Protein AF-H3C361-F1 (afdb_monomer_lite)

Organism: Tetraodon nigroviridis (NCBI:txid99883)

InterPro domains:
  IPR000953 Chromo/chromo shadow domain [PS50013] (1-47)
  IPR000953 Chromo/chromo shadow domain [SM00298] (1-40)
  IPR016197 Chromo-like domain superfamily [SSF54160] (2-41)
  IPR023780 Chromo domain [PF00385] (3-38)
  IPR043000 Chromobox protein homolog 7 [PTHR47277] (1-88)

Radius of gyration: 27.48 Å; chains: 1; bounding box: 65×66×41 Å

pLDDT: mean 75.05, std 14.27, range [53.53, 95.06]

Sequence (92 aa):
QGNVEYLLKWKGWPPKYSTWEREEHILDQRLVQAYEEKEQRDRAVGHRRRGSRAKRLLQNTVYTMDLRRAHKAPETPQPRRRLSLSRSPLSE

Secondary structure (DSSP, 8-state):
-PPPEEEE--TTS-GGG-EEEEGGG-S-HHHHHHHHHHHHHHHHHHHHHTTTHHHHHHHHHHHHHHHHHHT----------------PPPP-

Structure (mmCIF, N/CA/C/O backbone):
data_AF-H3C361-F1
#
_entry.id   AF-H3C361-F1
#
loop_
_atom_site.group_PDB
_atom_site.id
_atom_site.type_symbol
_atom_site.label_atom_id
_atom_site.label_alt_id
_atom_site.label_comp_id
_atom_site.label_asym_id
_atom_site.label_entity_id
_atom_site.label_seq_id
_atom_site.pdbx_PDB_ins_code
_atom_site.Cartn_x
_atom_site.Cartn_y
_atom_site.Cartn_z
_atom_site.occupancy
_atom_site.B_iso_or_equiv
_atom_site.auth_seq_id
_atom_site.auth_comp_id
_atom_site.auth_asym_id
_atom_site.auth_atom_id
_atom_site.pdbx_PDB_model_num
ATOM 1 N N . GLN A 1 1 ? -2.922 22.456 8.034 1.00 54.75 1 GLN A N 1
ATOM 2 C CA . GLN A 1 1 ? -3.491 21.189 7.536 1.00 54.75 1 GLN A CA 1
ATOM 3 C C . GLN A 1 1 ? -2.345 20.196 7.468 1.00 54.75 1 GLN A C 1
ATOM 5 O O . GLN A 1 1 ? -1.281 20.576 6.999 1.00 54.75 1 GLN A O 1
ATOM 10 N N . GLY A 1 2 ? -2.488 19.018 8.077 1.00 71.38 2 GLY A N 1
ATOM 11 C CA . GLY A 1 2 ? -1.451 17.989 8.002 1.00 71.38 2 GLY A CA 1
ATOM 12 C C . GLY A 1 2 ? -1.528 17.332 6.633 1.00 71.38 2 GLY A C 1
ATOM 13 O O . GLY A 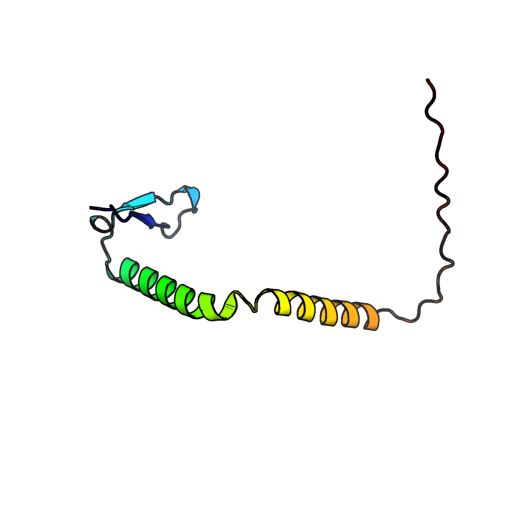1 2 ? -2.588 16.827 6.281 1.00 71.38 2 GLY A O 1
ATOM 14 N N . ASN A 1 3 ? -0.449 17.388 5.858 1.00 79.50 3 ASN A N 1
ATOM 15 C CA . ASN A 1 3 ? -0.413 16.749 4.549 1.00 79.50 3 ASN A CA 1
ATOM 16 C C . ASN A 1 3 ? -0.238 15.244 4.757 1.00 79.50 3 ASN A C 1
ATOM 18 O O . ASN A 1 3 ? 0.726 14.823 5.398 1.00 79.50 3 ASN A O 1
ATOM 22 N N . VAL A 1 4 ? -1.180 14.452 4.249 1.00 86.56 4 VAL A N 1
ATOM 23 C CA . VAL A 1 4 ? -1.065 12.994 4.234 1.00 86.56 4 VAL A CA 1
ATOM 24 C C . VAL A 1 4 ? -0.366 12.585 2.943 1.00 86.56 4 VAL A C 1
ATOM 26 O O . VAL A 1 4 ? -0.737 13.012 1.847 1.00 86.56 4 VAL A O 1
ATOM 29 N N . GLU A 1 5 ? 0.670 11.769 3.090 1.00 91.50 5 GLU A N 1
ATOM 30 C CA . GLU A 1 5 ? 1.475 11.250 1.992 1.00 91.50 5 GLU A CA 1
ATOM 31 C C . GLU A 1 5 ? 1.510 9.725 2.081 1.00 91.50 5 GLU A C 1
ATOM 33 O O . GLU A 1 5 ? 1.646 9.149 3.165 1.00 91.50 5 GLU A O 1
ATOM 38 N N . TYR A 1 6 ? 1.404 9.066 0.932 1.00 90.75 6 TYR A N 1
ATOM 39 C CA . TYR A 1 6 ? 1.441 7.616 0.814 1.00 90.75 6 TYR A CA 1
ATOM 40 C C . TYR A 1 6 ? 2.649 7.201 -0.020 1.00 90.75 6 TYR A C 1
ATOM 4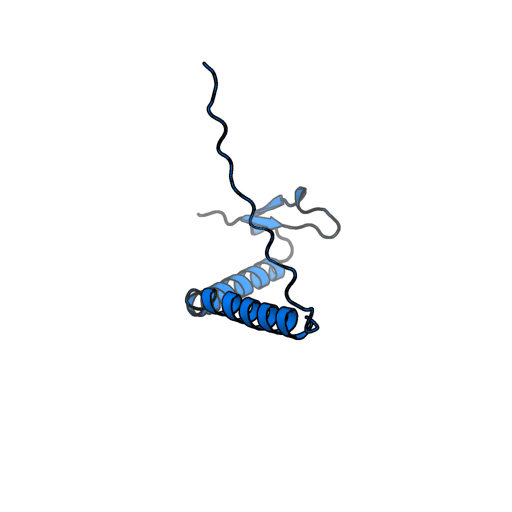2 O O . TYR A 1 6 ? 2.965 7.801 -1.047 1.00 90.75 6 TYR A O 1
ATOM 50 N N . LEU A 1 7 ? 3.316 6.132 0.410 1.00 93.38 7 LEU A N 1
ATOM 51 C CA . LEU A 1 7 ? 4.413 5.532 -0.337 1.00 93.38 7 LEU A CA 1
ATOM 52 C C . LEU A 1 7 ? 3.856 4.557 -1.381 1.00 93.38 7 LEU A C 1
ATOM 54 O O . LEU A 1 7 ? 3.429 3.448 -1.046 1.00 93.38 7 LEU A O 1
ATOM 58 N N . LEU A 1 8 ? 3.885 4.948 -2.652 1.00 92.38 8 LEU A N 1
ATOM 59 C CA . LEU A 1 8 ? 3.374 4.130 -3.746 1.00 92.38 8 LEU A CA 1
ATOM 60 C C . LEU A 1 8 ? 4.439 3.160 -4.234 1.00 92.38 8 LEU A C 1
ATOM 62 O O . LEU A 1 8 ? 5.530 3.547 -4.640 1.00 92.38 8 LEU A O 1
ATOM 66 N N . LYS A 1 9 ? 4.083 1.877 -4.267 1.00 92.94 9 LYS A N 1
ATOM 67 C CA . LYS A 1 9 ? 4.879 0.845 -4.927 1.00 92.94 9 LYS A CA 1
ATOM 68 C C . LYS A 1 9 ? 4.354 0.620 -6.342 1.00 92.94 9 LYS A C 1
ATOM 70 O O . LYS A 1 9 ? 3.270 0.066 -6.526 1.00 92.94 9 LYS A O 1
ATOM 75 N N . TRP A 1 10 ? 5.165 0.962 -7.335 1.00 91.00 10 TRP A N 1
ATOM 76 C CA . TRP A 1 10 ? 4.828 0.776 -8.744 1.00 91.00 10 TRP A CA 1
ATOM 77 C C . TRP A 1 10 ? 4.866 -0.701 -9.158 1.00 91.00 10 TRP A C 1
ATOM 79 O O . TRP A 1 10 ? 5.796 -1.450 -8.840 1.00 91.00 10 TRP A O 1
ATOM 89 N N . LYS A 1 11 ? 3.840 -1.145 -9.892 1.00 91.94 11 LYS A N 1
ATOM 90 C CA . LYS A 1 11 ? 3.757 -2.520 -10.398 1.00 91.94 11 LYS A CA 1
ATOM 91 C C . LYS A 1 11 ? 4.876 -2.771 -11.410 1.00 91.94 11 LYS A C 1
ATOM 93 O O . LYS A 1 11 ? 5.040 -2.007 -12.351 1.00 91.94 11 LYS A O 1
ATOM 98 N N . GLY A 1 12 ? 5.621 -3.859 -11.226 1.00 94.94 12 GLY A N 1
ATOM 99 C CA . GLY A 1 12 ? 6.736 -4.225 -12.107 1.00 94.94 12 GLY A CA 1
ATOM 100 C C . GLY A 1 12 ? 8.049 -3.495 -11.814 1.00 94.94 12 GLY A C 1
ATOM 101 O O . GLY A 1 12 ? 9.054 -3.813 -12.440 1.00 94.94 12 GLY A O 1
ATOM 102 N N . TRP A 1 13 ? 8.075 -2.585 -10.834 1.00 92.94 13 TRP A N 1
ATOM 103 C CA . TRP A 1 13 ? 9.285 -1.864 -10.447 1.00 92.94 13 TRP A CA 1
ATOM 104 C C . TRP A 1 13 ? 9.7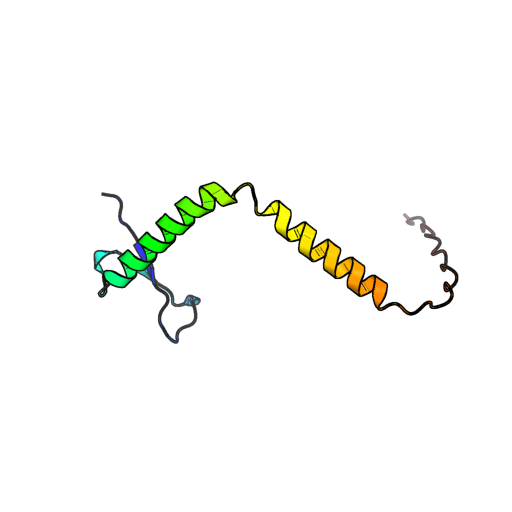90 -2.304 -9.068 1.00 92.94 13 TRP A C 1
ATOM 106 O O . TRP A 1 13 ? 8.994 -2.610 -8.170 1.00 92.94 13 TRP A O 1
ATOM 116 N N . PRO A 1 14 ? 11.119 -2.338 -8.861 1.00 95.06 14 PRO A N 1
ATOM 117 C CA . PRO A 1 14 ? 11.685 -2.558 -7.540 1.00 95.06 14 PRO A CA 1
ATOM 118 C C . PRO A 1 14 ? 11.252 -1.468 -6.540 1.00 95.06 14 PRO A C 1
ATOM 120 O O . PRO A 1 14 ? 11.120 -0.308 -6.933 1.00 95.06 14 PRO A O 1
ATOM 123 N N . PRO A 1 15 ? 11.142 -1.783 -5.233 1.00 91.06 15 PRO A N 1
ATOM 124 C CA . PRO A 1 15 ? 10.716 -0.822 -4.206 1.00 91.06 15 PRO A CA 1
ATOM 125 C C . PRO A 1 15 ? 11.591 0.432 -4.073 1.00 91.06 15 PRO A C 1
ATOM 127 O O . PRO A 1 15 ? 11.169 1.407 -3.466 1.00 91.06 15 PRO A O 1
ATOM 130 N N . LYS A 1 16 ? 12.807 0.424 -4.635 1.00 93.94 16 LYS A N 1
ATOM 131 C CA . LYS A 1 16 ? 13.695 1.596 -4.657 1.00 93.94 16 LYS A CA 1
ATOM 132 C C . LYS A 1 16 ? 13.141 2.768 -5.480 1.00 93.94 16 LYS A C 1
ATOM 134 O O . LYS A 1 16 ? 13.608 3.882 -5.306 1.00 93.94 16 LYS A O 1
ATOM 139 N N . TYR A 1 17 ? 12.191 2.502 -6.380 1.00 91.00 17 TYR A N 1
ATOM 140 C CA . TYR A 1 17 ? 11.517 3.515 -7.198 1.00 91.00 17 TYR A CA 1
ATOM 141 C C . TYR A 1 17 ? 10.163 3.935 -6.625 1.00 91.00 17 TYR A C 1
ATOM 143 O O . TYR A 1 17 ? 9.412 4.635 -7.295 1.00 91.00 17 TYR A O 1
ATOM 151 N N . SER A 1 18 ? 9.806 3.468 -5.428 1.00 94.25 18 SER A N 1
ATOM 152 C CA . SER A 1 18 ? 8.585 3.920 -4.772 1.00 94.25 18 SER A CA 1
ATOM 153 C C . SER A 1 18 ? 8.674 5.420 -4.476 1.00 94.25 18 SER A C 1
ATOM 155 O O . SER A 1 18 ? 9.726 5.893 -4.043 1.00 94.25 18 SER A O 1
ATOM 157 N N . THR A 1 19 ? 7.587 6.160 -4.692 1.00 94.12 19 THR A N 1
ATOM 158 C CA . THR A 1 19 ? 7.529 7.615 -4.471 1.00 94.12 19 THR A CA 1
ATOM 159 C C . THR A 1 19 ? 6.536 7.951 -3.364 1.00 94.12 19 THR A C 1
ATOM 161 O O . THR A 1 19 ? 5.573 7.216 -3.137 1.00 94.12 19 THR A O 1
ATOM 164 N N . TRP A 1 20 ? 6.806 9.036 -2.639 1.00 93.81 20 TRP A N 1
ATOM 165 C CA . TRP A 1 20 ? 5.870 9.615 -1.679 1.00 93.81 20 TRP A CA 1
ATOM 166 C C . TRP A 1 20 ? 4.953 10.577 -2.428 1.00 93.81 20 TRP A C 1
ATOM 168 O O . TRP A 1 20 ? 5.396 11.640 -2.855 1.00 93.81 20 TRP A O 1
ATOM 178 N N . GLU A 1 21 ? 3.697 10.180 -2.612 1.00 91.31 21 GLU A N 1
ATOM 179 C CA . GLU A 1 21 ? 2.678 10.991 -3.277 1.00 91.31 21 GLU A CA 1
ATOM 180 C C . GLU A 1 21 ? 1.646 11.467 -2.259 1.00 91.31 21 GLU A C 1
ATOM 182 O O . GLU A 1 21 ? 1.300 10.750 -1.317 1.00 91.31 21 GLU A O 1
ATOM 187 N N . ARG A 1 22 ? 1.122 12.675 -2.457 1.00 90.62 22 ARG A N 1
ATOM 188 C CA . ARG A 1 22 ? 0.013 13.193 -1.647 1.00 90.62 22 ARG A CA 1
ATOM 189 C C . ARG A 1 22 ? -1.273 12.446 -1.976 1.00 90.62 22 ARG A C 1
ATOM 191 O O . ARG A 1 22 ? -1.424 11.947 -3.088 1.00 90.62 22 ARG A O 1
ATOM 198 N N . GLU A 1 23 ? -2.221 12.441 -1.043 1.00 86.06 23 GLU A N 1
ATOM 199 C CA . GLU A 1 23 ? -3.559 11.863 -1.254 1.00 86.06 23 GLU A CA 1
ATOM 200 C C . GLU A 1 23 ? -4.206 12.339 -2.569 1.00 86.06 23 GLU A C 1
ATOM 202 O O . GLU A 1 23 ? -4.733 11.538 -3.337 1.00 86.06 23 GLU A O 1
ATOM 207 N N . GLU A 1 24 ? -4.064 13.630 -2.878 1.00 84.88 24 GLU A N 1
ATOM 208 C CA . GLU A 1 24 ? -4.614 14.275 -4.077 1.00 84.88 24 GLU A CA 1
ATOM 209 C C . GLU A 1 24 ? -4.020 13.753 -5.399 1.00 84.88 24 GLU A C 1
ATOM 211 O O . GLU A 1 24 ? -4.667 13.830 -6.440 1.00 84.88 24 GLU A O 1
ATOM 216 N N . HIS A 1 25 ? -2.790 13.226 -5.383 1.00 85.50 25 HIS A N 1
ATOM 217 C CA . HIS A 1 25 ? -2.114 12.712 -6.582 1.00 85.50 25 HIS A CA 1
ATOM 218 C C . HIS A 1 25 ? -2.483 11.258 -6.902 1.00 85.50 25 HIS A C 1
ATOM 220 O O . HIS A 1 25 ? -2.177 10.759 -7.989 1.00 85.50 25 HIS A O 1
ATOM 226 N N . ILE A 1 26 ? -3.120 10.547 -5.972 1.00 86.56 26 ILE A N 1
ATOM 227 C CA . ILE A 1 26 ? -3.469 9.143 -6.165 1.00 86.56 26 ILE A CA 1
ATOM 228 C C . ILE A 1 26 ? -4.756 9.071 -6.984 1.00 86.56 26 ILE A C 1
ATOM 230 O O . ILE A 1 26 ? -5.846 9.336 -6.490 1.00 86.56 26 ILE A O 1
ATOM 234 N N . LEU A 1 27 ? -4.627 8.659 -8.247 1.00 86.69 27 LEU A N 1
ATOM 235 C CA . LEU A 1 27 ? -5.749 8.593 -9.193 1.00 86.69 27 LEU A CA 1
ATOM 236 C C . LEU A 1 27 ? -6.885 7.660 -8.738 1.00 86.69 27 LEU A C 1
ATOM 238 O O . LEU A 1 27 ? -8.042 7.892 -9.080 1.00 86.69 27 LEU A O 1
ATOM 242 N N . ASP A 1 28 ? -6.564 6.594 -7.997 1.00 89.31 28 ASP A N 1
ATOM 243 C CA . ASP A 1 28 ? -7.554 5.636 -7.496 1.00 89.31 28 ASP A CA 1
ATOM 244 C C . ASP A 1 28 ? -7.723 5.753 -5.977 1.00 89.31 28 ASP A C 1
ATOM 246 O O . ASP A 1 28 ? -6.960 5.180 -5.197 1.00 89.31 28 ASP A O 1
ATOM 250 N N . GLN A 1 29 ? -8.779 6.447 -5.551 1.00 88.19 29 GLN A N 1
ATOM 251 C CA . GLN A 1 29 ? -9.135 6.599 -4.136 1.00 88.19 29 GLN A CA 1
ATOM 252 C C . GLN A 1 29 ? -9.412 5.262 -3.435 1.00 88.19 29 GLN A C 1
ATOM 254 O O . GLN A 1 29 ? -9.245 5.154 -2.220 1.00 88.19 29 GLN A O 1
ATOM 259 N N . ARG A 1 30 ? -9.792 4.209 -4.172 1.00 91.31 30 ARG A N 1
ATOM 260 C CA . ARG A 1 30 ? -10.031 2.885 -3.572 1.00 91.31 30 ARG A CA 1
ATOM 261 C C . ARG A 1 30 ? -8.741 2.274 -3.044 1.00 91.31 30 ARG A C 1
ATOM 263 O O . ARG A 1 30 ? -8.787 1.499 -2.095 1.00 91.31 30 ARG A O 1
ATOM 270 N N . LEU A 1 31 ? -7.597 2.625 -3.635 1.00 88.81 31 LEU A N 1
ATOM 271 C CA . LEU A 1 31 ? -6.292 2.189 -3.146 1.00 88.81 31 LEU A CA 1
ATOM 272 C C . LEU A 1 31 ? -6.012 2.773 -1.759 1.00 88.81 31 LEU A C 1
ATOM 274 O O . LEU A 1 31 ? -5.582 2.047 -0.864 1.00 88.81 31 LEU A O 1
ATOM 278 N N . VAL A 1 32 ? -6.304 4.065 -1.597 1.00 90.06 32 VAL A N 1
ATOM 279 C CA . VAL A 1 32 ? -6.181 4.788 -0.329 1.00 90.06 32 VAL A CA 1
ATOM 280 C C . VAL A 1 32 ? -7.105 4.167 0.715 1.00 90.06 32 VAL A C 1
ATOM 282 O O . VAL A 1 32 ? -6.639 3.703 1.753 1.00 90.06 32 VAL A O 1
ATOM 285 N N . GLN A 1 33 ? -8.395 4.036 0.395 1.00 91.56 33 GLN A N 1
ATOM 286 C CA . GLN A 1 33 ? -9.395 3.476 1.309 1.00 91.56 33 GLN A CA 1
ATOM 287 C C . GLN A 1 33 ? -9.072 2.039 1.728 1.00 91.56 33 GLN A C 1
ATOM 289 O O . GLN A 1 33 ? -9.131 1.715 2.911 1.00 91.56 33 GLN A O 1
ATOM 294 N N . ALA A 1 34 ? -8.680 1.173 0.789 1.00 92.31 34 ALA A N 1
ATOM 295 C CA . ALA A 1 34 ? -8.320 -0.208 1.103 1.00 92.31 34 ALA A CA 1
ATOM 296 C C . ALA A 1 34 ? -7.081 -0.292 2.010 1.00 92.31 34 ALA A C 1
ATOM 298 O O . ALA A 1 34 ? -6.994 -1.176 2.868 1.00 92.31 34 ALA A O 1
ATOM 299 N N . TYR A 1 35 ? -6.116 0.616 1.830 1.00 91.25 35 TYR A N 1
ATOM 300 C CA . TYR A 1 35 ? -4.954 0.711 2.707 1.00 91.25 35 TYR A CA 1
ATOM 301 C C . TYR A 1 35 ? -5.354 1.168 4.115 1.00 91.25 35 TYR A C 1
ATOM 303 O O . TYR A 1 35 ? -4.971 0.527 5.092 1.00 91.25 35 TYR A O 1
ATOM 311 N N . GLU A 1 36 ? -6.165 2.217 4.228 1.00 91.94 36 GLU A N 1
ATOM 312 C CA . GLU A 1 36 ? -6.620 2.746 5.516 1.00 91.94 36 GLU A CA 1
ATOM 313 C C . GLU A 1 36 ? -7.521 1.777 6.275 1.00 91.94 36 GLU A C 1
ATOM 315 O O . GLU A 1 36 ? -7.339 1.580 7.475 1.00 91.94 36 GLU A O 1
ATOM 320 N N . GLU A 1 37 ? -8.453 1.112 5.591 1.00 92.44 37 GLU A N 1
ATOM 321 C CA . GLU A 1 37 ? -9.303 0.085 6.191 1.00 92.44 37 GLU A CA 1
ATOM 322 C C . GLU A 1 37 ? -8.449 -1.059 6.748 1.00 92.44 37 GLU A C 1
ATOM 324 O O . GLU A 1 37 ? -8.658 -1.523 7.876 1.00 92.44 37 GLU A O 1
ATOM 329 N N . LYS A 1 38 ? -7.443 -1.492 5.980 1.00 89.94 38 LYS A N 1
ATOM 330 C CA . LYS A 1 38 ? -6.495 -2.510 6.423 1.00 89.94 38 LYS A CA 1
ATOM 331 C C . LYS A 1 38 ? -5.698 -2.038 7.639 1.00 89.94 38 LYS A C 1
ATOM 333 O O . LYS A 1 38 ? -5.626 -2.782 8.615 1.00 89.94 38 LYS A O 1
ATOM 338 N N . GLU A 1 39 ? -5.138 -0.831 7.614 1.00 89.38 39 GLU A N 1
ATOM 339 C CA . GLU A 1 39 ? -4.380 -0.273 8.741 1.00 89.38 39 GLU A CA 1
ATOM 340 C C . GLU A 1 39 ? -5.255 -0.124 9.990 1.00 89.38 39 GLU A C 1
ATOM 342 O O . GLU A 1 39 ? -4.845 -0.492 11.092 1.00 89.38 39 GLU A O 1
ATOM 347 N N . GLN A 1 40 ? -6.495 0.335 9.833 1.00 88.31 40 GLN A N 1
ATOM 348 C CA . GLN A 1 40 ? -7.448 0.473 10.928 1.00 88.31 40 GLN A CA 1
ATOM 349 C C . GLN A 1 40 ? -7.826 -0.891 11.516 1.00 88.31 40 GLN A C 1
ATOM 351 O O . GLN A 1 40 ? -7.866 -1.066 12.741 1.00 88.31 40 GLN A O 1
ATOM 356 N N . ARG A 1 41 ? -8.039 -1.896 10.661 1.00 87.38 41 ARG A N 1
ATOM 357 C CA . ARG A 1 41 ? -8.269 -3.283 11.078 1.00 87.38 41 ARG A CA 1
ATOM 358 C C . ARG A 1 41 ? -7.056 -3.855 11.804 1.00 87.38 41 ARG A C 1
ATOM 360 O O . ARG A 1 41 ? -7.216 -4.458 12.868 1.00 87.38 41 ARG A O 1
ATOM 367 N N . ASP A 1 42 ? -5.855 -3.661 11.274 1.00 84.75 42 ASP A N 1
ATOM 368 C CA . ASP A 1 42 ? -4.613 -4.133 11.883 1.00 84.75 42 ASP A CA 1
ATOM 369 C C . ASP A 1 42 ? -4.328 -3.413 13.203 1.00 84.75 42 ASP A C 1
ATOM 371 O O . ASP A 1 42 ? -3.853 -4.044 14.147 1.00 84.75 42 ASP A O 1
ATOM 375 N N . ARG A 1 43 ? -4.713 -2.142 13.346 1.00 82.56 43 ARG A N 1
ATOM 376 C CA . ARG A 1 43 ? -4.659 -1.404 14.615 1.00 82.56 43 ARG A CA 1
ATOM 377 C C . ARG A 1 43 ? -5.639 -1.977 15.639 1.00 82.56 43 ARG A C 1
ATOM 379 O O . ARG A 1 43 ? -5.245 -2.253 16.775 1.00 82.56 43 ARG A O 1
ATOM 386 N N . ALA A 1 44 ? -6.880 -2.251 15.235 1.00 78.00 44 ALA A N 1
ATOM 387 C CA . ALA A 1 44 ? -7.904 -2.855 16.090 1.00 78.00 44 ALA A CA 1
ATOM 388 C C . ALA A 1 44 ? -7.559 -4.302 16.511 1.00 78.00 44 ALA A C 1
ATOM 390 O O . ALA A 1 44 ? -7.815 -4.723 17.644 1.00 78.00 44 ALA A O 1
ATOM 391 N N . VAL A 1 45 ? -6.944 -5.087 15.622 1.00 69.81 45 VAL A N 1
ATOM 392 C CA . VAL A 1 45 ? -6.478 -6.457 15.907 1.00 69.81 45 VAL A CA 1
ATOM 393 C C . VAL A 1 45 ? -5.153 -6.448 16.675 1.00 69.81 45 VAL A C 1
ATOM 395 O O . VAL A 1 45 ? -4.943 -7.265 17.573 1.00 69.81 45 VAL A O 1
ATOM 398 N N . GLY A 1 46 ? -4.261 -5.515 16.359 1.00 61.06 46 GLY A N 1
ATOM 399 C CA . GLY A 1 46 ? -2.962 -5.308 16.990 1.00 61.06 46 GLY A CA 1
ATOM 400 C C . GLY A 1 46 ? -3.086 -4.914 18.456 1.00 61.06 46 GLY A C 1
ATOM 401 O O . GLY A 1 46 ? -2.345 -5.449 19.282 1.00 61.06 46 GLY A O 1
ATOM 402 N N . HIS A 1 47 ? -4.093 -4.109 18.810 1.00 56.12 47 HIS A N 1
ATOM 403 C CA . HIS A 1 47 ? -4.423 -3.818 20.209 1.00 56.12 47 HIS A CA 1
ATOM 404 C C . HIS A 1 47 ? -4.750 -5.098 21.002 1.00 56.12 47 HIS A C 1
ATOM 406 O O . HIS A 1 47 ? -4.366 -5.230 22.160 1.00 56.12 47 HIS A O 1
ATOM 412 N N . ARG A 1 48 ? -5.355 -6.106 20.353 1.00 57.03 48 ARG A N 1
ATOM 413 C CA . ARG A 1 48 ? -5.612 -7.434 20.946 1.00 57.03 48 ARG A CA 1
ATOM 414 C C . ARG A 1 48 ? -4.408 -8.382 20.895 1.00 57.03 48 ARG A C 1
ATOM 416 O O . ARG A 1 48 ? -4.350 -9.343 21.658 1.00 57.03 48 ARG A O 1
ATOM 423 N N . ARG A 1 49 ? -3.436 -8.153 20.003 1.00 53.53 49 ARG A N 1
ATOM 424 C CA . ARG A 1 49 ? -2.294 -9.060 19.772 1.00 53.53 49 ARG A CA 1
ATOM 425 C C . ARG A 1 49 ? -0.970 -8.603 20.368 1.00 53.53 49 ARG A C 1
ATOM 427 O O . ARG A 1 49 ? -0.074 -9.450 20.451 1.00 53.53 49 ARG A O 1
ATOM 434 N N . ARG A 1 50 ? -0.833 -7.352 20.823 1.00 53.75 50 ARG A N 1
ATOM 435 C CA . ARG A 1 50 ? 0.408 -6.842 21.440 1.00 53.75 50 ARG A CA 1
ATOM 436 C C . ARG A 1 50 ? 0.817 -7.625 22.701 1.00 53.75 50 ARG A C 1
ATOM 438 O O . ARG A 1 50 ? 1.999 -7.671 23.006 1.00 53.75 50 ARG A O 1
ATOM 445 N N . GLY A 1 51 ? -0.109 -8.354 23.335 1.00 53.91 51 GLY A N 1
ATOM 446 C CA .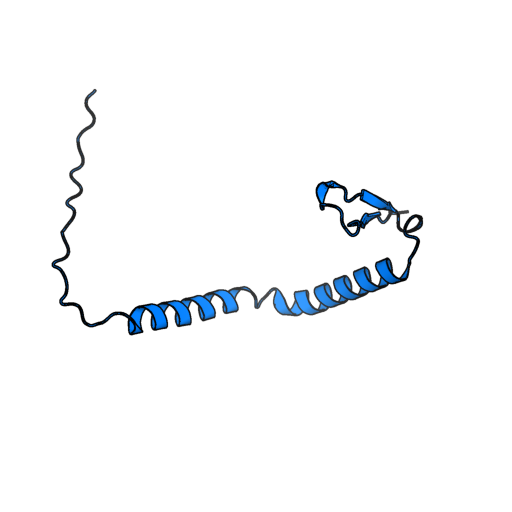 GLY A 1 51 ? 0.184 -9.321 24.408 1.00 53.91 51 GLY A CA 1
ATOM 447 C C . GLY A 1 51 ? 0.458 -10.777 23.973 1.00 53.91 51 GLY A C 1
ATOM 448 O O . GLY A 1 51 ? 0.790 -11.610 24.808 1.00 53.91 51 GLY A O 1
ATOM 449 N N . SER A 1 52 ? 0.317 -11.132 22.688 1.00 57.59 52 SER A N 1
ATOM 450 C CA . SER A 1 52 ? 0.278 -12.542 22.230 1.00 57.59 52 SER A CA 1
ATOM 451 C C . SER A 1 52 ? 1.448 -12.988 21.344 1.00 57.59 52 SER A C 1
ATOM 453 O O . SER A 1 52 ? 1.644 -14.188 21.141 1.00 57.59 52 SER A O 1
ATOM 455 N N . ARG A 1 53 ? 2.247 -12.058 20.799 1.00 55.19 53 ARG A N 1
ATOM 456 C CA . ARG A 1 53 ? 3.323 -12.412 19.851 1.00 55.19 53 ARG A CA 1
ATOM 457 C C . ARG A 1 53 ? 4.483 -13.182 20.500 1.00 55.19 53 ARG A C 1
ATOM 459 O O . ARG A 1 53 ? 5.161 -13.923 19.798 1.00 55.19 53 ARG A O 1
ATOM 466 N N . ALA A 1 54 ? 4.639 -13.101 21.823 1.00 56.50 54 ALA A N 1
ATOM 467 C CA . ALA A 1 54 ? 5.643 -13.857 22.574 1.00 56.50 54 ALA A CA 1
ATOM 468 C C . ALA A 1 54 ? 5.363 -15.376 22.632 1.00 56.50 54 ALA A C 1
ATOM 470 O O . ALA A 1 54 ? 6.295 -16.172 22.677 1.00 56.50 54 ALA A O 1
ATOM 471 N N . LYS A 1 55 ? 4.094 -15.811 22.580 1.00 55.00 55 LYS A N 1
ATOM 472 C CA . LYS A 1 55 ? 3.734 -17.229 22.799 1.00 55.00 55 LYS A CA 1
ATOM 473 C C . LYS A 1 55 ? 3.938 -18.127 21.574 1.00 55.00 55 LYS A C 1
ATOM 475 O O . LYS A 1 55 ? 4.119 -19.330 21.722 1.00 55.00 55 LYS A O 1
ATOM 480 N N . ARG A 1 56 ? 3.939 -17.559 20.362 1.00 57.31 56 ARG A N 1
ATOM 481 C CA . ARG A 1 56 ? 4.057 -18.342 19.116 1.00 57.31 56 ARG A CA 1
ATOM 482 C C . ARG A 1 56 ? 5.483 -18.800 18.818 1.00 57.31 56 ARG A C 1
ATOM 484 O O . ARG A 1 56 ? 5.666 -19.846 18.208 1.00 57.31 56 ARG A O 1
ATOM 491 N N . LEU A 1 57 ? 6.481 -18.036 19.267 1.00 59.84 57 LEU A N 1
ATOM 492 C CA . LEU A 1 57 ? 7.884 -18.386 19.057 1.00 59.84 57 LEU A CA 1
ATOM 493 C C . LEU A 1 57 ? 8.274 -19.633 19.869 1.00 59.84 57 LEU A C 1
ATOM 495 O O . LEU A 1 57 ? 8.974 -20.497 19.357 1.00 59.84 57 LEU A O 1
ATOM 499 N N . LEU A 1 58 ? 7.755 -19.766 21.096 1.00 59.56 58 LEU A N 1
ATOM 500 C CA . LEU A 1 58 ? 8.031 -20.916 21.964 1.00 59.56 58 LEU A CA 1
ATOM 501 C C . LEU A 1 58 ? 7.455 -22.220 21.404 1.00 59.56 58 LEU A C 1
ATOM 503 O O . LEU A 1 58 ? 8.125 -23.246 21.437 1.00 59.56 58 LEU A O 1
ATOM 507 N N . GLN A 1 59 ? 6.246 -22.178 20.841 1.00 59.81 59 GLN A N 1
ATOM 508 C CA . GLN A 1 59 ? 5.578 -23.374 20.332 1.00 59.81 59 GLN A CA 1
ATOM 509 C C . GLN A 1 59 ? 6.318 -23.972 19.122 1.00 59.81 59 GLN A C 1
ATOM 511 O O . GLN A 1 59 ? 6.599 -25.168 19.106 1.00 59.81 59 GLN A O 1
ATOM 516 N N . ASN A 1 60 ? 6.738 -23.138 18.162 1.00 58.78 60 ASN A N 1
ATOM 517 C CA . ASN A 1 60 ? 7.545 -23.604 17.028 1.00 58.78 60 ASN A CA 1
ATOM 518 C C . ASN A 1 60 ? 8.912 -24.148 17.471 1.00 58.78 60 ASN A C 1
ATOM 520 O O . ASN A 1 60 ? 9.384 -25.141 16.919 1.00 58.78 60 ASN A O 1
ATOM 524 N N . THR A 1 61 ? 9.548 -23.542 18.477 1.00 61.12 61 THR A N 1
ATOM 525 C CA . THR A 1 61 ? 10.826 -24.039 19.003 1.00 61.12 61 THR A CA 1
ATOM 526 C C . THR A 1 61 ? 10.671 -25.409 19.664 1.00 61.12 61 THR A C 1
ATOM 528 O O . THR A 1 61 ? 11.444 -26.308 19.351 1.00 61.12 61 THR A O 1
ATOM 531 N N . VAL A 1 62 ? 9.655 -25.616 20.510 1.00 63.88 62 VAL A N 1
ATOM 532 C CA . VAL A 1 62 ? 9.440 -26.899 21.210 1.00 63.88 62 VAL A CA 1
ATOM 533 C C . VAL A 1 62 ? 9.193 -28.043 20.219 1.00 63.88 62 VAL A C 1
ATOM 535 O O . VAL A 1 62 ? 9.932 -29.024 20.233 1.00 63.88 62 VAL A O 1
ATOM 538 N N . TYR A 1 63 ? 8.265 -27.880 19.267 1.00 59.94 63 TYR A N 1
ATOM 539 C CA . TYR A 1 63 ? 7.992 -28.926 18.270 1.00 59.94 63 TYR A CA 1
ATOM 540 C C . TYR A 1 63 ? 9.207 -29.239 17.384 1.00 59.94 63 TYR A C 1
ATOM 542 O O . TYR A 1 63 ? 9.471 -30.398 17.068 1.00 59.94 63 TYR A O 1
ATOM 550 N N . THR A 1 64 ? 9.989 -28.224 16.999 1.00 64.75 64 THR A N 1
ATOM 551 C CA . THR A 1 64 ? 11.191 -28.440 16.174 1.00 64.75 64 THR A CA 1
ATOM 552 C C . THR A 1 64 ? 12.356 -29.066 16.945 1.00 64.75 64 THR A C 1
ATOM 554 O O . THR A 1 64 ? 13.197 -29.722 16.322 1.00 64.75 64 THR A O 1
ATOM 557 N N . MET A 1 65 ? 12.421 -28.899 18.271 1.00 71.81 65 MET A N 1
ATOM 558 C CA . MET A 1 65 ? 13.407 -29.568 19.128 1.00 71.81 65 MET A CA 1
ATOM 559 C C . MET A 1 65 ? 13.077 -31.054 19.310 1.00 71.81 65 MET A C 1
ATOM 561 O O . MET A 1 65 ? 13.970 -31.889 19.157 1.00 71.81 65 MET A O 1
ATOM 565 N N . ASP A 1 66 ? 11.810 -31.392 19.566 1.00 65.62 66 ASP A N 1
ATOM 566 C CA . ASP A 1 66 ? 11.378 -32.780 19.778 1.00 65.62 66 ASP A CA 1
ATOM 567 C C . ASP A 1 66 ? 11.481 -33.623 18.502 1.00 65.62 66 ASP A C 1
ATOM 569 O O . ASP A 1 66 ? 11.997 -34.741 18.543 1.00 65.62 66 ASP A O 1
ATOM 573 N N . LEU A 1 67 ? 11.106 -33.065 17.345 1.00 67.69 67 LEU A N 1
ATOM 574 C CA . LEU A 1 67 ? 11.264 -33.742 16.053 1.00 67.69 67 LEU A CA 1
ATOM 575 C C . LEU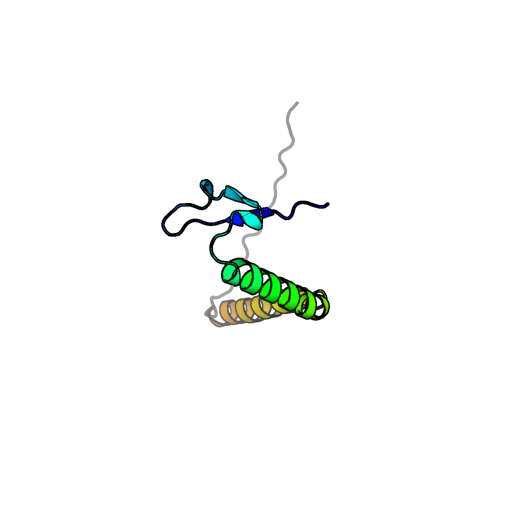 A 1 67 ? 12.742 -34.005 15.730 1.00 67.69 67 LEU A C 1
ATOM 577 O O . LEU A 1 67 ? 13.109 -35.121 15.366 1.00 67.69 67 LEU A O 1
ATOM 581 N N . ARG A 1 68 ? 13.633 -33.021 15.939 1.00 66.31 68 ARG A N 1
ATOM 582 C CA . ARG A 1 68 ? 15.085 -33.230 15.762 1.00 66.31 68 ARG A CA 1
ATOM 583 C C . ARG A 1 68 ? 15.646 -34.298 16.696 1.00 66.31 68 ARG A C 1
ATOM 585 O O . ARG A 1 68 ? 16.580 -34.998 16.312 1.00 66.31 68 ARG A O 1
ATOM 592 N N . ARG A 1 69 ? 15.108 -34.416 17.912 1.00 64.25 69 ARG A N 1
ATOM 593 C CA . ARG A 1 69 ? 15.535 -35.425 18.886 1.00 64.25 69 ARG A CA 1
ATOM 594 C C . ARG A 1 69 ? 15.033 -36.824 18.522 1.00 64.25 69 ARG A C 1
ATOM 596 O O . ARG A 1 69 ? 15.795 -37.773 18.668 1.00 64.25 69 ARG A O 1
ATOM 603 N N . ALA A 1 70 ? 13.805 -36.941 18.016 1.00 64.56 70 ALA A N 1
ATOM 604 C CA . ALA A 1 70 ? 13.198 -38.211 17.615 1.00 64.56 70 ALA A CA 1
ATOM 605 C C . ALA A 1 70 ? 13.886 -38.858 16.399 1.00 64.56 70 ALA A C 1
ATOM 607 O O . ALA A 1 70 ? 13.959 -40.079 16.314 1.00 64.56 70 ALA A O 1
ATOM 608 N N . HIS A 1 71 ? 14.444 -38.056 15.485 1.00 68.06 71 HIS A N 1
ATOM 609 C CA . HIS A 1 71 ? 15.180 -38.565 14.319 1.00 68.06 71 HIS A CA 1
ATOM 610 C C . HIS A 1 71 ? 16.636 -38.956 14.609 1.00 68.06 71 HIS A C 1
ATOM 612 O O . HIS A 1 71 ? 17.351 -39.378 13.700 1.00 68.06 71 HIS A O 1
ATOM 618 N N . LYS A 1 72 ? 17.099 -38.840 15.858 1.00 64.00 72 LYS A N 1
ATOM 619 C CA . LYS A 1 72 ? 18.417 -39.341 16.237 1.00 64.00 72 LYS A CA 1
ATOM 620 C C . LYS A 1 72 ? 18.290 -40.821 16.599 1.00 64.00 72 LYS A C 1
ATOM 622 O O . LYS A 1 72 ? 17.788 -41.153 17.670 1.00 64.00 72 LYS A O 1
ATOM 627 N N . ALA A 1 73 ? 18.758 -41.699 15.711 1.00 62.78 73 ALA A N 1
ATOM 628 C CA . ALA A 1 73 ? 18.996 -43.102 16.043 1.00 62.78 73 ALA A CA 1
ATOM 629 C C . ALA A 1 73 ? 19.816 -43.197 17.350 1.00 62.78 73 ALA A C 1
ATOM 631 O O . ALA A 1 73 ? 20.611 -42.286 17.619 1.00 62.78 73 ALA A O 1
ATOM 632 N N . PRO A 1 74 ? 19.643 -44.247 18.174 1.00 62.94 74 PRO A N 1
ATOM 633 C CA . PRO A 1 74 ? 20.456 -44.466 19.364 1.00 62.94 74 PRO A CA 1
ATOM 634 C C . PRO A 1 74 ? 21.898 -44.804 18.952 1.00 62.94 74 PRO A C 1
ATOM 636 O O . PRO A 1 74 ? 22.336 -45.945 18.992 1.00 62.94 74 PRO A O 1
ATOM 639 N N . GLU A 1 75 ? 22.642 -43.793 18.519 1.00 62.97 75 GLU A N 1
ATOM 640 C CA . GLU A 1 75 ? 24.091 -43.828 18.412 1.00 62.97 75 GLU A CA 1
ATOM 641 C C . GLU A 1 75 ? 24.640 -43.944 19.834 1.00 62.97 75 GLU A C 1
ATOM 643 O O . GLU A 1 75 ? 24.362 -43.095 20.693 1.00 62.97 75 GLU A O 1
ATOM 648 N N . THR A 1 76 ? 25.414 -45.003 20.073 1.00 66.56 76 THR A N 1
ATOM 649 C CA . THR A 1 76 ? 26.278 -45.152 21.247 1.00 66.56 76 THR A CA 1
ATOM 650 C C . THR A 1 76 ? 26.940 -43.811 21.564 1.00 66.56 76 THR A C 1
ATOM 652 O O . THR A 1 76 ? 27.468 -43.178 20.644 1.00 66.56 76 THR A O 1
ATOM 655 N N . PRO A 1 77 ? 26.912 -43.328 22.820 1.00 59.84 77 PRO A N 1
ATOM 656 C CA . PRO A 1 77 ? 27.477 -42.030 23.143 1.00 59.84 77 PRO A CA 1
ATOM 657 C C . PRO A 1 77 ? 28.969 -42.050 22.815 1.00 59.84 77 PRO A C 1
ATOM 659 O O . PRO A 1 77 ? 29.763 -42.662 23.525 1.00 59.84 77 PRO A O 1
ATOM 662 N N . GLN A 1 78 ? 29.344 -41.363 21.735 1.00 60.66 78 GLN A N 1
ATOM 663 C CA . GLN A 1 78 ? 30.736 -41.045 21.453 1.00 60.66 78 GLN A CA 1
ATOM 664 C C . GLN A 1 78 ? 31.308 -40.392 22.719 1.00 60.66 78 GLN A C 1
ATOM 666 O O . GLN A 1 78 ? 30.675 -39.461 23.244 1.00 60.66 78 GLN A O 1
ATOM 671 N N . PRO A 1 79 ? 32.446 -40.872 23.257 1.00 65.75 79 PRO A N 1
ATOM 672 C CA . PRO A 1 79 ? 33.012 -40.313 24.471 1.00 65.75 79 PRO A CA 1
ATOM 673 C C . PRO A 1 79 ? 33.206 -38.820 24.238 1.00 65.75 79 PRO A C 1
ATOM 675 O O . PRO A 1 79 ? 33.877 -38.406 23.290 1.00 65.75 79 PRO A O 1
ATOM 678 N N . ARG A 1 80 ? 32.546 -38.005 25.070 1.00 68.12 80 ARG A N 1
ATOM 679 C CA . ARG A 1 80 ? 32.653 -36.548 25.020 1.00 68.12 80 ARG A CA 1
ATOM 680 C C . ARG 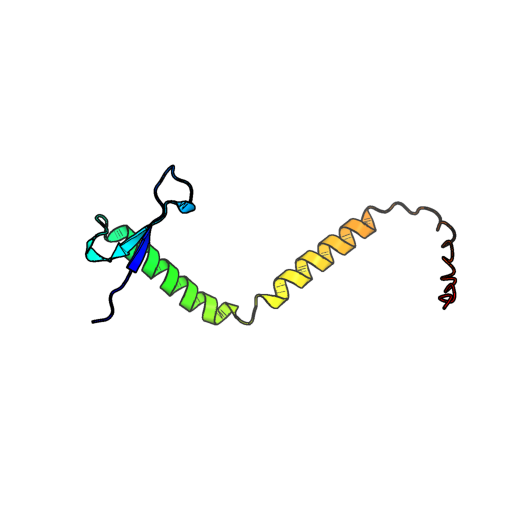A 1 80 ? 34.131 -36.204 25.131 1.00 68.12 80 ARG A C 1
ATOM 682 O O . ARG A 1 80 ? 34.701 -36.270 26.218 1.00 68.12 80 ARG A O 1
ATOM 689 N N . ARG A 1 81 ? 34.756 -35.862 24.002 1.00 70.12 81 ARG A N 1
ATOM 690 C CA . ARG A 1 81 ? 36.126 -35.359 23.974 1.00 70.12 81 ARG A CA 1
ATOM 691 C C . ARG A 1 81 ? 36.135 -34.077 24.795 1.00 70.12 81 ARG A C 1
ATOM 693 O O . ARG A 1 81 ? 35.586 -33.058 24.382 1.00 70.12 81 ARG A O 1
ATOM 700 N N . ARG A 1 82 ? 36.684 -34.171 26.007 1.00 68.88 82 ARG A N 1
ATOM 701 C CA . ARG A 1 82 ? 36.855 -33.054 26.932 1.00 68.88 82 ARG A CA 1
ATOM 702 C C . ARG A 1 82 ? 37.865 -32.107 26.298 1.00 68.88 82 ARG A C 1
ATOM 704 O O . ARG A 1 82 ? 39.063 -32.350 26.372 1.00 68.88 82 ARG A O 1
ATOM 711 N N . LEU A 1 83 ? 37.376 -31.063 25.636 1.00 72.06 83 LEU A N 1
ATOM 712 C CA . LEU A 1 83 ? 38.224 -29.982 25.152 1.00 72.06 83 LEU A CA 1
ATOM 713 C C . LEU A 1 83 ? 38.752 -29.246 26.386 1.00 72.06 83 LEU A C 1
ATOM 715 O O . LEU A 1 83 ? 38.030 -28.488 27.031 1.00 72.06 83 LEU A O 1
ATOM 719 N N . SER A 1 84 ? 39.988 -29.548 26.776 1.00 67.44 84 SER A N 1
ATOM 720 C CA . SER A 1 84 ? 40.696 -28.771 27.784 1.00 67.44 84 SER A CA 1
ATOM 721 C C . SER A 1 84 ? 41.024 -27.414 27.181 1.00 67.44 84 SER A C 1
ATOM 723 O O . SER A 1 84 ? 41.799 -27.321 26.231 1.00 67.44 84 SER A O 1
ATOM 725 N N . LEU A 1 85 ? 40.426 -26.365 27.735 1.00 67.38 85 LEU A N 1
ATOM 726 C CA . LEU A 1 85 ? 40.769 -24.991 27.410 1.00 67.38 85 LEU A CA 1
ATOM 727 C C . LEU A 1 85 ? 42.115 -24.676 28.086 1.00 67.38 85 LEU A C 1
ATOM 729 O O . LEU A 1 85 ? 42.147 -24.246 29.237 1.00 67.38 85 LEU A O 1
ATOM 733 N N . SER A 1 86 ? 43.239 -24.961 27.424 1.00 68.12 86 SER A N 1
ATOM 734 C CA . SER A 1 86 ? 44.536 -24.476 27.901 1.00 68.12 86 SER A CA 1
ATOM 735 C C . SER A 1 86 ? 44.639 -22.993 27.561 1.00 68.12 86 SER A C 1
ATOM 737 O O . SER A 1 86 ? 44.725 -22.609 26.396 1.00 68.12 86 SER A O 1
ATOM 739 N N . ARG A 1 87 ? 44.586 -22.154 28.591 1.00 67.38 87 ARG A N 1
ATOM 740 C CA . ARG A 1 87 ? 44.824 -20.717 28.489 1.00 67.38 87 ARG A CA 1
ATOM 741 C C . ARG A 1 87 ? 46.332 -20.495 28.347 1.00 67.38 87 ARG A C 1
ATOM 743 O O . ARG A 1 87 ? 47.060 -20.698 29.312 1.00 67.38 87 ARG A O 1
ATOM 750 N N . SER A 1 88 ? 46.796 -20.111 27.160 1.00 66.94 88 SER A N 1
ATOM 751 C CA . SER A 1 88 ? 48.177 -19.655 26.965 1.00 66.94 88 SER A CA 1
ATOM 752 C C . SER A 1 88 ? 48.381 -18.312 27.679 1.00 66.94 88 SER A C 1
ATOM 754 O O . SER A 1 88 ? 47.519 -17.437 27.538 1.00 66.94 88 SER A O 1
ATOM 756 N N . PRO A 1 89 ? 49.466 -18.115 28.449 1.00 67.44 89 PRO A N 1
ATOM 757 C CA . PRO A 1 89 ? 49.806 -16.792 28.949 1.00 67.44 89 PRO A CA 1
ATOM 758 C C . PRO A 1 89 ? 50.279 -15.912 27.784 1.00 67.44 89 PRO A C 1
ATOM 760 O O . PRO A 1 89 ? 51.068 -16.343 26.945 1.00 67.44 89 PRO A O 1
ATOM 763 N N . LEU A 1 90 ? 49.742 -14.693 27.727 1.00 59.22 90 LEU A N 1
ATOM 764 C CA . LEU A 1 90 ? 50.263 -13.601 26.909 1.00 59.22 90 LEU A CA 1
ATOM 765 C C . LEU A 1 90 ? 51.716 -13.338 27.322 1.00 59.22 90 LEU A C 1
ATOM 767 O O . LEU A 1 90 ? 51.987 -13.196 28.514 1.00 59.22 90 LEU A O 1
ATOM 771 N N . SER A 1 91 ? 52.619 -13.306 26.345 1.00 60.16 91 SER A N 1
ATOM 772 C CA . SER A 1 91 ? 53.991 -12.831 26.527 1.00 60.16 91 SER A CA 1
ATOM 773 C C . SER A 1 91 ? 54.007 -11.312 26.336 1.00 60.16 91 SER A C 1
ATOM 775 O O . SER A 1 91 ? 53.301 -10.826 25.448 1.00 60.16 91 SER A O 1
ATOM 777 N N . GLU A 1 92 ? 54.752 -10.614 27.200 1.00 56.66 92 GLU A N 1
ATOM 778 C CA . GLU A 1 92 ? 55.003 -9.158 27.181 1.00 56.66 92 GLU A CA 1
ATOM 779 C C . GLU A 1 92 ? 55.579 -8.642 25.857 1.00 56.66 92 GLU A C 1
ATOM 781 O O . GLU A 1 92 ? 56.368 -9.384 25.223 1.00 56.66 92 GLU A O 1
#

Foldseek 3Di:
DDWDWDFDDDPPDDSVPTDTHTCVPDPDVVVVVVVVVVVVVCVVVCVVCVVPPVPVVVVVVVVVVVVVVVPDDPDDPDPPPPPPPDDDDDDD